Protein AF-A0AA39E1A0-F1 (afdb_monomer_lite)

Structure (mmCIF, N/CA/C/O backbone):
data_AF-A0AA39E1A0-F1
#
_entry.id   AF-A0AA39E1A0-F1
#
loop_
_atom_site.group_PDB
_atom_site.id
_atom_site.type_symbol
_atom_site.label_atom_id
_atom_site.label_alt_id
_atom_site.label_comp_id
_atom_site.label_asym_id
_atom_site.label_entity_id
_atom_site.label_seq_id
_atom_site.pdbx_PDB_ins_code
_atom_site.Cartn_x
_atom_site.Cartn_y
_atom_site.Cartn_z
_atom_site.occupancy
_atom_site.B_iso_or_equiv
_atom_site.auth_seq_id
_atom_site.auth_comp_id
_atom_site.auth_asym_id
_atom_site.auth_atom_id
_atom_site.pdbx_PDB_model_num
ATOM 1 N N . MET A 1 1 ? -2.65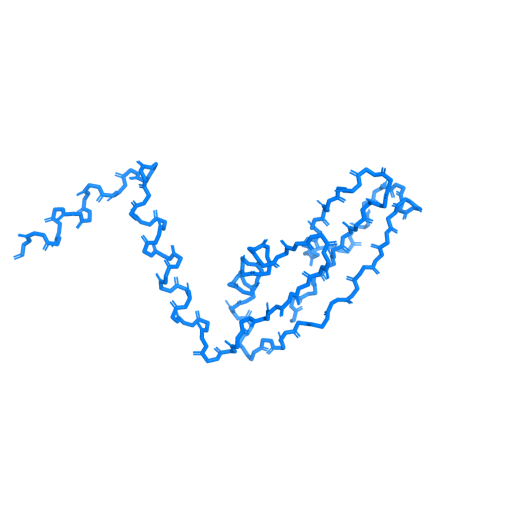5 -17.201 4.252 1.00 44.06 1 MET A N 1
ATOM 2 C CA . MET A 1 1 ? -3.601 -16.070 4.361 1.00 44.06 1 MET A CA 1
ATOM 3 C C . MET A 1 1 ? -3.127 -15.191 5.506 1.00 44.06 1 MET A C 1
ATOM 5 O O . MET A 1 1 ? -3.039 -15.697 6.615 1.00 44.06 1 MET A O 1
ATOM 9 N N . CYS A 1 2 ? -2.740 -13.940 5.251 1.00 49.41 2 CYS A N 1
ATOM 10 C CA . CYS A 1 2 ? -2.412 -13.001 6.329 1.00 49.41 2 CYS A CA 1
ATOM 11 C C . CYS A 1 2 ? -3.722 -12.511 6.958 1.00 49.41 2 CYS A C 1
ATOM 13 O O . CYS A 1 2 ? -4.579 -12.000 6.238 1.00 49.41 2 CYS A O 1
ATOM 15 N N . ILE A 1 3 ? -3.892 -12.703 8.267 1.00 53.50 3 ILE A N 1
ATOM 16 C CA . ILE A 1 3 ? -5.033 -12.173 9.022 1.00 53.50 3 ILE A CA 1
ATOM 17 C C . ILE A 1 3 ? -4.559 -10.882 9.683 1.00 53.50 3 ILE A C 1
ATOM 19 O O . ILE A 1 3 ? -3.654 -10.904 10.517 1.00 53.50 3 ILE A O 1
ATOM 23 N N . PHE A 1 4 ? -5.155 -9.761 9.289 1.00 57.12 4 PHE A N 1
ATOM 24 C CA . PHE A 1 4 ? -4.876 -8.463 9.890 1.00 57.12 4 PHE A CA 1
ATOM 25 C C . PHE A 1 4 ? -5.916 -8.189 10.965 1.00 57.12 4 PHE A C 1
ATOM 27 O O . PHE A 1 4 ? -7.111 -8.142 10.677 1.00 57.12 4 PHE A O 1
ATOM 34 N N . ILE A 1 5 ? -5.453 -8.037 12.204 1.00 60.03 5 ILE A N 1
ATOM 35 C CA . ILE A 1 5 ? -6.295 -7.639 13.326 1.00 60.03 5 ILE A CA 1
ATOM 36 C C . ILE A 1 5 ? -5.953 -6.192 13.644 1.00 60.03 5 ILE A C 1
ATOM 38 O O . ILE A 1 5 ? -4.815 -5.857 13.983 1.00 60.03 5 ILE A O 1
ATOM 42 N N . ILE A 1 6 ? -6.956 -5.336 13.521 1.00 61.59 6 ILE A N 1
ATOM 43 C CA . ILE A 1 6 ? -6.843 -3.925 13.854 1.00 61.59 6 ILE A CA 1
ATOM 44 C C . ILE A 1 6 ? -7.549 -3.723 15.181 1.00 61.59 6 ILE A C 1
ATOM 46 O O . ILE A 1 6 ? -8.710 -4.104 15.341 1.00 61.59 6 ILE A O 1
ATOM 50 N N . LEU A 1 7 ? -6.818 -3.149 16.130 1.00 62.00 7 LEU A N 1
ATOM 51 C CA . LEU A 1 7 ? -7.338 -2.791 17.437 1.00 62.00 7 LEU A CA 1
ATOM 52 C C . LEU A 1 7 ? -7.602 -1.291 17.446 1.00 62.00 7 LEU A C 1
ATOM 54 O O . LEU A 1 7 ? -6.696 -0.483 17.214 1.00 62.00 7 LEU A O 1
ATOM 58 N N . TYR A 1 8 ? -8.851 -0.930 17.713 1.00 57.09 8 TYR A N 1
ATOM 59 C CA . TYR A 1 8 ? -9.267 0.454 17.863 1.00 57.09 8 TYR A CA 1
ATOM 60 C C . TYR A 1 8 ? -9.521 0.750 19.340 1.00 57.09 8 TYR A C 1
ATOM 62 O O . TYR A 1 8 ? -10.355 0.095 19.967 1.00 57.09 8 TYR A O 1
ATOM 70 N N . CYS A 1 9 ? -8.790 1.714 19.908 1.00 56.22 9 CYS A N 1
ATOM 71 C CA . CYS A 1 9 ? -9.038 2.176 21.268 1.00 56.22 9 CYS A CA 1
ATOM 72 C C . CYS A 1 9 ? -10.094 3.282 21.257 1.00 56.22 9 CYS A C 1
ATOM 74 O O . CYS A 1 9 ? -9.829 4.406 20.821 1.00 56.22 9 CYS A O 1
ATOM 76 N N . VAL A 1 10 ? -11.271 2.977 21.798 1.00 58.22 10 VAL A N 1
ATOM 77 C CA . VAL A 1 10 ? -12.427 3.887 21.809 1.00 58.22 10 VAL A CA 1
ATOM 78 C C . VAL A 1 10 ? -12.157 5.141 22.649 1.00 58.22 10 VAL A C 1
ATOM 80 O O . VAL A 1 10 ? -12.632 6.228 22.331 1.00 58.22 10 VAL A O 1
ATOM 83 N N . LYS A 1 11 ? -11.356 5.009 23.710 1.00 56.41 11 LYS A N 1
ATOM 84 C CA . LYS A 1 11 ? -11.163 6.042 24.739 1.00 56.41 11 LYS A CA 1
ATOM 85 C C . LYS A 1 11 ? -10.207 7.161 24.328 1.00 56.41 11 LYS A C 1
ATOM 87 O O . LYS A 1 11 ? -10.415 8.310 24.701 1.00 56.41 11 LYS A O 1
ATOM 92 N N . VAL A 1 12 ? -9.167 6.824 23.567 1.00 53.88 12 VAL A N 1
ATOM 93 C CA . VAL A 1 12 ? -8.153 7.783 23.088 1.00 53.88 12 VAL A CA 1
ATOM 94 C C . VAL A 1 12 ? -8.182 7.980 21.573 1.00 53.88 12 VAL A C 1
ATOM 96 O O . VAL A 1 12 ? -7.394 8.764 21.055 1.00 53.88 12 VAL A O 1
ATOM 99 N N . ASN A 1 13 ? -9.089 7.300 20.862 1.00 56.78 13 ASN A N 1
ATOM 100 C CA . ASN A 1 13 ? -9.170 7.319 19.400 1.00 56.78 13 ASN A CA 1
ATOM 101 C C . ASN A 1 13 ? -7.815 6.960 18.747 1.00 56.78 13 ASN A C 1
ATOM 103 O O . ASN A 1 13 ? -7.378 7.571 17.772 1.00 56.78 13 ASN A O 1
ATOM 107 N N . VAL A 1 14 ? -7.111 5.990 19.347 1.00 48.31 14 VAL A N 1
ATOM 108 C CA . VAL A 1 14 ? -5.794 5.518 18.896 1.00 48.31 14 VAL A CA 1
ATOM 109 C C . VAL A 1 14 ? -5.955 4.176 18.195 1.00 48.31 14 VAL A C 1
ATOM 111 O O . VAL A 1 14 ? -6.566 3.247 18.728 1.00 48.31 14 VAL A O 1
ATOM 114 N N . LEU A 1 15 ? -5.366 4.078 17.004 1.00 52.25 15 LEU A N 1
ATOM 115 C CA . LEU A 1 15 ? -5.330 2.864 16.200 1.00 52.25 15 LEU A CA 1
ATOM 116 C C . LEU A 1 15 ? -4.013 2.119 16.426 1.00 52.25 15 LEU A C 1
ATOM 118 O O . LEU A 1 15 ? -2.938 2.699 16.268 1.00 52.25 15 LEU A O 1
ATOM 122 N N . SER A 1 16 ? -4.092 0.824 16.725 1.00 54.50 16 SER A N 1
ATOM 123 C CA . SER A 1 16 ? -2.930 -0.064 16.749 1.00 54.50 16 SER A CA 1
ATOM 124 C C . SER A 1 16 ? -3.137 -1.217 15.766 1.00 54.50 16 SER A C 1
ATOM 126 O O . SER A 1 16 ? -4.179 -1.873 15.765 1.00 54.50 16 SER A O 1
ATOM 128 N N . THR A 1 17 ? -2.152 -1.458 14.896 1.00 53.19 17 THR A N 1
ATOM 129 C CA . THR A 1 17 ? -2.170 -2.583 13.948 1.00 53.19 17 THR A CA 1
ATOM 130 C C . THR A 1 17 ? -1.334 -3.719 14.517 1.00 53.19 17 THR A C 1
ATOM 132 O O . THR A 1 17 ? -0.121 -3.573 14.668 1.00 53.19 17 THR A O 1
ATOM 135 N N . VAL A 1 18 ? -1.960 -4.861 14.808 1.00 54.41 18 VAL A N 1
ATOM 136 C CA . VAL A 1 18 ? -1.237 -6.069 15.219 1.00 54.41 18 VAL A CA 1
ATOM 137 C C . VAL A 1 18 ? -1.107 -6.983 14.005 1.00 54.41 18 VAL A C 1
ATOM 139 O O . VAL A 1 18 ? -2.073 -7.600 13.554 1.00 54.41 18 VAL A O 1
ATOM 142 N N . ILE A 1 19 ? 0.107 -7.075 13.462 1.00 51.50 19 ILE A N 1
ATOM 143 C CA . ILE A 1 19 ? 0.440 -8.051 12.421 1.00 51.50 19 ILE A CA 1
ATOM 144 C C . ILE A 1 19 ? 0.679 -9.389 13.127 1.00 51.50 19 ILE A C 1
ATOM 146 O O . ILE A 1 19 ? 1.720 -9.606 13.748 1.00 51.50 19 ILE A O 1
ATOM 150 N N . GLY A 1 20 ? -0.312 -10.278 13.084 1.00 47.78 20 GLY A N 1
ATOM 151 C CA . GLY A 1 20 ? -0.224 -11.594 13.710 1.00 47.78 20 GLY A CA 1
ATOM 152 C C . GLY A 1 20 ? 0.738 -12.516 12.959 1.00 47.78 20 GLY A C 1
ATOM 153 O O . GLY A 1 20 ? 0.309 -13.243 12.069 1.00 47.78 20 GLY A O 1
ATOM 154 N N . ILE A 1 21 ? 2.025 -12.504 13.321 1.00 44.88 21 ILE A N 1
ATOM 155 C CA . ILE A 1 21 ? 3.003 -13.532 12.904 1.00 44.88 21 ILE A CA 1
ATOM 156 C C . ILE A 1 21 ? 3.228 -14.590 14.006 1.00 44.88 21 ILE A C 1
ATOM 158 O O . ILE A 1 21 ? 3.821 -15.628 13.735 1.00 44.88 21 ILE A O 1
ATOM 162 N N . GLN A 1 22 ? 2.707 -14.432 15.229 1.00 39.06 22 GLN A N 1
ATOM 163 C CA . GLN A 1 22 ? 2.869 -15.459 16.271 1.00 39.06 22 GLN A CA 1
ATOM 164 C C . GLN A 1 22 ? 1.739 -15.488 17.306 1.00 39.06 22 GLN A C 1
ATOM 166 O O . GLN A 1 22 ? 1.210 -14.453 17.701 1.00 39.06 22 GLN A O 1
ATOM 171 N N . GLU A 1 23 ? 1.436 -16.698 17.787 1.00 44.81 23 GLU A N 1
ATOM 172 C CA . GLU A 1 23 ? 0.378 -17.105 18.732 1.00 44.81 23 GLU A CA 1
ATOM 173 C C . GLU A 1 23 ? 0.477 -16.515 20.158 1.00 44.81 23 GLU A C 1
ATOM 175 O O . GLU A 1 23 ? -0.158 -17.013 21.090 1.00 44.81 23 GLU A O 1
ATOM 180 N N . LYS A 1 24 ? 1.269 -15.460 20.381 1.00 47.66 24 LYS A N 1
ATOM 181 C CA . LYS A 1 24 ? 1.484 -14.900 21.719 1.00 47.66 24 LYS A CA 1
ATOM 182 C C . LYS A 1 24 ? 0.643 -13.643 21.915 1.00 47.66 24 LYS A C 1
ATOM 184 O O . LYS A 1 24 ? 0.962 -12.573 21.404 1.00 47.66 24 LYS A O 1
ATOM 189 N N . ARG A 1 25 ? -0.452 -13.794 22.665 1.00 53.53 25 ARG A N 1
ATOM 190 C CA . ARG A 1 25 ? -1.340 -12.686 23.043 1.00 53.53 25 ARG A CA 1
ATOM 191 C C . ARG A 1 25 ? -0.546 -11.618 23.820 1.00 53.53 25 ARG A C 1
ATOM 193 O O . ARG A 1 25 ? 0.137 -11.981 24.780 1.00 53.53 25 ARG A O 1
ATOM 200 N N . PRO A 1 26 ? -0.628 -10.329 23.444 1.00 54.72 26 PRO A N 1
ATOM 201 C CA . PRO A 1 26 ? -0.085 -9.237 24.249 1.00 54.72 26 PRO A CA 1
ATOM 202 C C . PRO A 1 26 ? -0.733 -9.216 25.642 1.00 54.72 26 PRO A C 1
ATOM 204 O O . PRO A 1 26 ? -1.928 -9.476 25.760 1.00 54.72 26 PRO A O 1
ATOM 207 N N . SER A 1 27 ? 0.014 -8.859 26.692 1.00 60.41 27 SER A N 1
ATOM 208 C CA . SER A 1 27 ? -0.510 -8.666 28.061 1.00 60.41 27 SER A CA 1
ATOM 209 C C . SER A 1 27 ? -1.242 -7.326 28.237 1.00 60.41 27 SER A C 1
ATOM 211 O O . SER A 1 27 ? -1.208 -6.729 29.312 1.00 60.41 27 SER A O 1
ATOM 213 N N . VAL A 1 28 ? -1.805 -6.800 27.153 1.00 65.62 28 VAL A N 1
ATOM 214 C CA . VAL A 1 28 ? -2.519 -5.525 27.128 1.00 65.62 28 VAL A CA 1
ATOM 215 C C . VAL A 1 28 ? -3.941 -5.773 27.617 1.00 65.62 28 VAL A C 1
ATOM 217 O O . VAL A 1 28 ? -4.546 -6.784 27.262 1.00 65.62 28 VAL A O 1
ATOM 220 N N . ASP A 1 29 ? -4.468 -4.861 28.433 1.00 71.31 29 ASP A N 1
ATOM 221 C CA . ASP A 1 29 ? -5.882 -4.876 28.795 1.00 71.31 29 ASP A CA 1
ATOM 222 C C . ASP A 1 29 ? -6.725 -4.571 27.548 1.00 71.31 29 ASP A C 1
ATOM 224 O O . ASP A 1 29 ? -6.753 -3.452 27.040 1.00 71.31 29 ASP A O 1
ATOM 228 N N . MET A 1 30 ? -7.371 -5.611 27.022 1.00 69.25 30 MET A N 1
ATOM 229 C CA . MET A 1 30 ? -8.155 -5.553 25.789 1.00 69.25 30 MET A CA 1
ATOM 230 C C . MET A 1 30 ? -9.565 -4.995 26.012 1.00 69.25 30 MET A C 1
ATOM 232 O O . MET A 1 30 ? -10.301 -4.846 25.042 1.00 69.25 30 MET A O 1
ATOM 236 N N . THR A 1 31 ? -9.968 -4.698 27.255 1.00 75.81 31 THR A N 1
ATOM 237 C CA . THR A 1 31 ? -11.325 -4.205 27.556 1.00 75.81 31 THR A CA 1
ATOM 238 C C . THR A 1 31 ? -11.598 -2.805 27.002 1.00 75.81 31 THR A C 1
ATOM 240 O O . THR A 1 31 ? -12.751 -2.463 26.757 1.00 75.81 31 THR A O 1
ATOM 243 N N . GLU A 1 32 ? -10.552 -2.012 26.749 1.00 72.12 32 GLU A N 1
ATOM 244 C CA . GLU A 1 32 ? -10.659 -0.679 26.137 1.00 72.12 32 GLU A CA 1
ATOM 245 C C . GLU A 1 32 ? -10.606 -0.704 24.594 1.00 72.12 32 GLU A C 1
ATOM 247 O O . GLU A 1 32 ? -10.677 0.353 23.953 1.00 72.12 32 GLU A O 1
ATOM 252 N N . PHE A 1 33 ? -10.456 -1.891 23.994 1.00 69.88 33 PHE A N 1
ATOM 253 C CA . PHE A 1 33 ? -10.284 -2.070 22.556 1.00 69.88 33 PHE A CA 1
ATOM 254 C C . PHE A 1 33 ? -11.453 -2.823 21.934 1.00 69.88 33 PHE A C 1
ATOM 256 O O . PHE A 1 33 ? -11.879 -3.871 22.419 1.00 69.88 33 PHE A O 1
ATOM 263 N N . GLU A 1 34 ? -11.907 -2.331 20.787 1.00 68.69 34 GLU A N 1
ATOM 264 C CA . GLU A 1 34 ? -12.870 -3.038 19.954 1.00 68.69 34 GLU A CA 1
ATOM 265 C C . GLU A 1 34 ? -12.155 -3.723 18.789 1.00 68.69 34 GLU A C 1
ATOM 267 O O . GLU A 1 34 ? -11.295 -3.143 18.114 1.00 68.69 34 GLU A O 1
ATOM 272 N N . PHE A 1 35 ? -12.520 -4.985 18.559 1.00 67.00 35 PHE A N 1
ATOM 273 C CA . PHE A 1 35 ? -12.110 -5.715 17.370 1.00 67.00 35 PHE A CA 1
ATOM 274 C C . PHE A 1 35 ? -12.981 -5.276 16.204 1.00 67.00 35 PHE A C 1
ATOM 276 O O . PHE A 1 35 ? -14.176 -5.569 16.167 1.00 67.00 35 PHE A O 1
ATOM 283 N N . VAL A 1 36 ? -12.363 -4.621 15.226 1.00 67.75 36 VAL A N 1
ATOM 284 C CA . VAL A 1 36 ? -13.050 -4.227 13.999 1.00 67.75 36 VAL A CA 1
ATOM 285 C C . VAL A 1 36 ? -12.619 -5.169 12.883 1.00 67.75 36 VAL A C 1
ATOM 287 O O . VAL A 1 36 ? -11.476 -5.135 12.425 1.00 67.75 36 VAL A O 1
ATOM 290 N N . VAL A 1 37 ? -13.540 -6.030 12.449 1.00 66.19 37 VAL A N 1
ATOM 291 C CA . VAL A 1 37 ? -13.369 -6.821 11.227 1.00 66.19 37 VAL A CA 1
ATOM 292 C C . VAL A 1 37 ? -13.867 -5.980 10.066 1.00 66.19 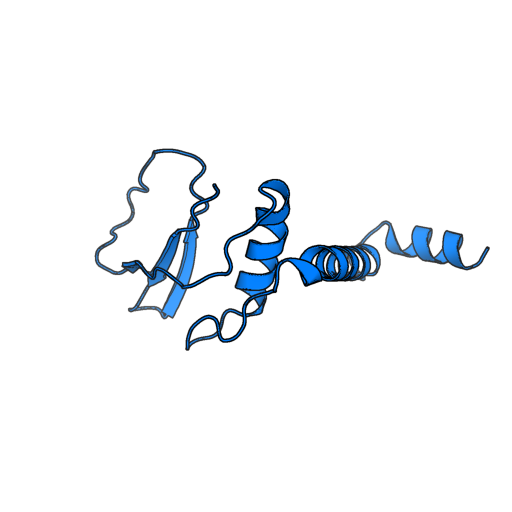37 VAL A C 1
ATOM 294 O O . VAL A 1 37 ? -15.023 -5.567 10.039 1.00 66.19 37 VAL A O 1
ATOM 297 N N . LEU A 1 38 ? -12.983 -5.711 9.114 1.00 66.00 38 LEU A N 1
ATOM 298 C CA . LEU A 1 38 ? -13.297 -4.885 7.958 1.00 66.00 38 LEU A CA 1
ATOM 299 C C . LEU A 1 38 ? -13.471 -5.763 6.734 1.00 66.00 38 LEU A C 1
ATOM 301 O O . LEU A 1 38 ? -12.682 -6.679 6.493 1.00 66.00 38 LEU A O 1
ATOM 305 N N . GLU A 1 39 ? -14.470 -5.430 5.928 1.00 67.06 39 GLU A N 1
ATOM 306 C CA . GLU A 1 39 ? -14.611 -5.999 4.598 1.00 67.06 39 GLU A CA 1
ATOM 307 C C . GLU A 1 39 ? -13.503 -5.441 3.701 1.00 67.06 39 GLU A C 1
ATOM 309 O O . GLU A 1 39 ? -13.549 -4.307 3.220 1.00 67.06 39 GLU A O 1
ATOM 314 N N . VAL A 1 40 ? -12.459 -6.243 3.512 1.00 70.50 40 VAL A N 1
ATOM 315 C CA . VAL A 1 40 ? -11.357 -5.950 2.597 1.00 70.50 40 VAL A CA 1
ATOM 316 C C . VAL A 1 40 ? -11.415 -6.890 1.402 1.00 70.50 40 VAL A C 1
ATOM 318 O O . VAL A 1 40 ? -11.901 -8.016 1.492 1.00 70.50 40 VAL A O 1
ATOM 321 N N . VAL A 1 41 ? -10.902 -6.427 0.263 1.00 73.94 41 VAL A N 1
ATOM 322 C CA . VAL A 1 41 ? -10.791 -7.256 -0.941 1.00 73.94 41 VAL A CA 1
ATOM 323 C C . VAL A 1 41 ? -9.946 -8.487 -0.626 1.00 73.94 41 VAL A C 1
ATOM 325 O O . VAL A 1 41 ? -8.835 -8.374 -0.106 1.00 73.94 41 VAL A O 1
ATOM 328 N N . GLN A 1 42 ? -10.466 -9.666 -0.970 1.00 75.19 42 GLN A N 1
ATOM 329 C CA . GLN A 1 42 ? -9.700 -10.898 -0.882 1.00 75.19 42 GLN A CA 1
ATOM 330 C C . GLN A 1 42 ? -8.545 -10.832 -1.884 1.00 75.19 42 GLN A C 1
ATOM 332 O O . GLN A 1 42 ? -8.750 -10.751 -3.097 1.00 75.19 42 GLN A O 1
ATOM 337 N N . GLN A 1 43 ? -7.325 -10.855 -1.359 1.00 76.44 43 GLN A N 1
ATOM 338 C CA . GLN A 1 43 ? -6.118 -10.975 -2.164 1.00 76.44 43 GLN A CA 1
ATOM 339 C C . GLN A 1 43 ? -6.142 -12.295 -2.946 1.00 76.44 43 GLN A C 1
ATOM 341 O O . GLN A 1 43 ? -6.366 -13.361 -2.367 1.00 76.44 43 GLN A O 1
ATOM 346 N N . LEU A 1 44 ? -5.913 -12.226 -4.257 1.00 81.31 44 LEU A N 1
ATOM 347 C CA . LEU A 1 44 ? -5.787 -13.422 -5.098 1.00 81.31 44 LEU A CA 1
ATOM 348 C C . LEU A 1 44 ? -4.377 -14.017 -5.026 1.00 81.31 4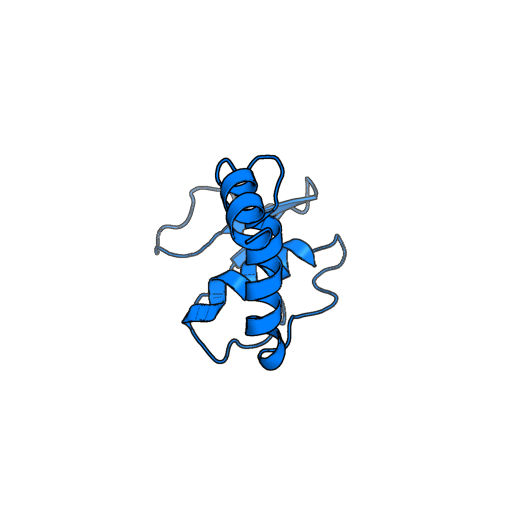4 LEU A C 1
ATOM 350 O O . LEU A 1 44 ? -4.212 -15.232 -5.080 1.00 81.31 44 LEU A O 1
ATOM 354 N N . ASN A 1 45 ? -3.368 -13.159 -4.868 1.00 81.00 45 ASN A N 1
ATOM 355 C CA . ASN A 1 45 ? -1.973 -13.548 -4.743 1.00 81.00 45 ASN A CA 1
ATOM 356 C C . ASN A 1 45 ? -1.492 -13.338 -3.295 1.00 81.00 45 ASN A C 1
ATOM 358 O O . ASN A 1 45 ? -1.541 -12.210 -2.798 1.00 81.00 45 ASN A O 1
ATOM 362 N N . PRO A 1 46 ? -1.001 -14.385 -2.608 1.00 78.69 46 PRO A N 1
ATOM 363 C CA . PRO A 1 46 ? -0.532 -14.268 -1.230 1.00 78.69 46 PRO A CA 1
ATOM 364 C C . PRO A 1 46 ? 0.704 -13.373 -1.056 1.00 78.69 46 PRO A C 1
ATOM 366 O O . PRO A 1 46 ? 0.979 -12.967 0.071 1.00 78.69 46 PRO A O 1
ATOM 369 N N . THR A 1 47 ? 1.452 -13.063 -2.122 1.00 83.88 47 THR A N 1
ATOM 370 C CA . THR A 1 47 ? 2.641 -12.193 -2.044 1.00 83.88 47 THR A CA 1
ATOM 371 C C . THR A 1 47 ? 2.317 -10.702 -2.088 1.00 83.88 47 THR A C 1
ATOM 373 O O . THR A 1 47 ? 3.229 -9.893 -1.971 1.00 83.88 47 THR A O 1
ATOM 376 N N . ASP A 1 48 ? 1.053 -10.328 -2.298 1.00 83.75 48 ASP A N 1
ATOM 377 C CA . ASP A 1 48 ? 0.629 -8.927 -2.406 1.00 83.75 48 ASP A CA 1
ATOM 378 C C . ASP A 1 48 ? 0.085 -8.361 -1.085 1.00 83.75 48 ASP A C 1
ATOM 380 O O . ASP A 1 48 ? -0.381 -7.220 -1.030 1.00 83.75 48 ASP A O 1
ATOM 384 N N . CYS A 1 49 ? 0.127 -9.154 -0.009 1.00 81.06 49 CYS A N 1
ATOM 385 C CA . CYS A 1 49 ? -0.412 -8.788 1.298 1.00 81.06 49 CYS A CA 1
ATOM 386 C C . CYS A 1 49 ? 0.169 -7.468 1.833 1.00 81.06 49 CYS A C 1
ATOM 388 O O . CYS A 1 49 ? -0.564 -6.671 2.416 1.00 81.06 49 CYS A O 1
ATOM 390 N N . ASP A 1 50 ? 1.449 -7.209 1.572 1.00 82.56 50 ASP A N 1
ATOM 391 C CA . ASP A 1 50 ? 2.174 -5.976 1.881 1.00 82.56 50 ASP A CA 1
ATOM 392 C C . ASP A 1 50 ? 1.526 -4.748 1.225 1.00 82.56 50 ASP A C 1
ATOM 394 O O . ASP A 1 50 ? 1.251 -3.740 1.881 1.00 82.56 50 ASP A O 1
ATOM 398 N N . ILE A 1 51 ? 1.207 -4.850 -0.063 1.00 86.06 51 ILE A N 1
ATOM 399 C CA . ILE A 1 51 ? 0.614 -3.768 -0.846 1.00 86.06 51 ILE A CA 1
ATOM 400 C 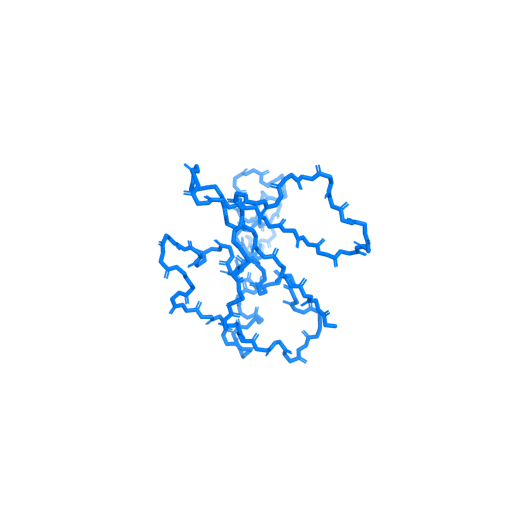C . ILE A 1 51 ? -0.810 -3.460 -0.381 1.00 86.06 51 ILE A C 1
ATOM 402 O O . ILE A 1 51 ? -1.187 -2.287 -0.274 1.00 86.06 51 ILE A O 1
ATOM 406 N N . PHE A 1 52 ? -1.592 -4.493 -0.057 1.00 81.00 52 PHE A N 1
ATOM 407 C CA . PHE A 1 52 ? -2.924 -4.311 0.521 1.00 81.00 52 PHE A CA 1
ATOM 408 C C . PHE A 1 52 ? -2.861 -3.603 1.878 1.00 81.00 52 PHE A C 1
ATOM 410 O O . PHE A 1 52 ? -3.655 -2.691 2.104 1.00 81.00 52 PHE A O 1
ATOM 417 N N . VAL A 1 53 ? -1.897 -3.946 2.739 1.00 79.69 53 VAL A N 1
ATOM 418 C CA . VAL A 1 53 ? -1.694 -3.278 4.040 1.00 79.69 53 VAL A CA 1
ATOM 419 C C . VAL A 1 53 ? -1.324 -1.814 3.865 1.00 79.69 53 VAL A C 1
ATOM 421 O O . VAL A 1 53 ? -1.940 -0.948 4.485 1.00 79.69 53 VAL A O 1
ATOM 424 N N . ILE A 1 54 ? -0.355 -1.507 3.001 1.00 84.50 54 ILE A N 1
ATOM 425 C CA . ILE A 1 54 ? 0.056 -0.117 2.767 1.00 84.50 54 ILE A CA 1
ATOM 426 C C . ILE A 1 54 ? -1.135 0.695 2.253 1.00 84.50 54 ILE A C 1
ATOM 428 O O . ILE A 1 54 ? -1.401 1.797 2.741 1.00 84.50 54 ILE A O 1
ATOM 432 N N . LYS A 1 55 ? -1.908 0.136 1.313 1.00 83.25 55 LYS A N 1
ATOM 433 C CA . LYS A 1 55 ? -3.097 0.814 0.796 1.00 83.25 55 LYS A CA 1
ATOM 434 C C . LYS A 1 55 ? -4.152 1.023 1.868 1.00 83.25 55 LYS A C 1
ATOM 436 O O . LYS A 1 55 ? -4.762 2.089 1.924 1.00 83.25 55 LYS A O 1
ATOM 441 N N . PHE A 1 56 ? -4.372 0.001 2.680 1.00 78.88 56 PHE A N 1
ATOM 442 C CA . PHE A 1 56 ? -5.317 0.032 3.774 1.00 78.88 56 PHE A CA 1
ATOM 443 C C . PHE A 1 56 ? -5.000 1.185 4.730 1.00 78.88 56 PHE A C 1
ATOM 445 O O . PHE A 1 56 ? -5.855 2.035 4.964 1.00 78.88 56 PHE A O 1
ATOM 452 N N . MET A 1 57 ? -3.747 1.279 5.180 1.00 78.81 57 MET A N 1
ATOM 453 C CA . MET A 1 57 ? -3.302 2.345 6.079 1.00 78.81 57 MET A CA 1
ATOM 454 C C . MET A 1 57 ? -3.463 3.737 5.453 1.00 78.81 57 MET A C 1
ATOM 456 O O . MET A 1 57 ? -3.836 4.676 6.145 1.00 78.81 57 MET A O 1
ATOM 460 N N . GLN A 1 58 ? -3.245 3.876 4.140 1.00 80.31 58 GLN A N 1
ATOM 461 C CA . GLN A 1 58 ? -3.453 5.146 3.428 1.00 80.31 58 GLN A CA 1
ATOM 462 C C . GLN A 1 58 ? -4.923 5.564 3.303 1.00 80.31 58 GLN A C 1
ATOM 464 O O . GLN A 1 58 ? -5.210 6.752 3.182 1.00 80.31 58 GLN A O 1
ATOM 469 N N . LEU A 1 59 ? -5.840 4.600 3.217 1.00 78.44 59 LEU A N 1
ATOM 470 C CA . LEU A 1 59 ? -7.270 4.855 3.015 1.00 78.44 59 LEU A CA 1
ATOM 471 C C . LEU A 1 59 ? -8.067 4.838 4.319 1.00 78.44 59 LEU A C 1
ATOM 473 O O . LEU A 1 59 ? -9.261 5.145 4.307 1.00 78.44 59 LEU A O 1
ATOM 477 N N . TRP A 1 60 ? -7.414 4.490 5.424 1.00 75.19 60 TRP A N 1
ATOM 478 C CA . TRP A 1 60 ? -8.003 4.542 6.743 1.00 75.19 60 TRP A CA 1
ATOM 479 C C . TRP A 1 60 ? -8.309 5.984 7.145 1.00 75.19 60 TRP A C 1
ATOM 481 O O . TRP A 1 60 ? -7.461 6.873 7.092 1.00 75.19 60 TRP A O 1
ATOM 491 N N . SER A 1 61 ? -9.547 6.206 7.565 1.00 72.69 61 SER A N 1
ATOM 492 C CA . SER A 1 61 ? -10.028 7.473 8.112 1.00 72.69 61 SER A CA 1
ATOM 493 C C . SER A 1 61 ? -10.985 7.179 9.266 1.00 72.69 61 SER A C 1
ATOM 495 O O . SER A 1 61 ? -11.448 6.045 9.395 1.00 72.69 61 SER A O 1
ATOM 497 N N . ASN A 1 62 ? -11.321 8.191 10.074 1.00 63.59 62 ASN A N 1
ATOM 498 C CA . ASN A 1 62 ? -12.183 8.098 11.269 1.00 63.59 62 ASN A CA 1
ATOM 499 C C . ASN A 1 62 ? -13.617 7.546 11.030 1.00 63.59 62 ASN A C 1
ATOM 501 O O . ASN A 1 62 ? -14.446 7.611 11.930 1.00 63.59 62 ASN A O 1
ATOM 505 N N . GLY A 1 63 ? -13.933 7.024 9.838 1.00 60.28 63 GLY A N 1
ATOM 506 C CA . GLY A 1 63 ? -15.195 6.360 9.490 1.00 60.28 63 GLY A CA 1
ATOM 507 C C . GLY A 1 63 ? -15.025 5.022 8.755 1.00 60.28 63 GLY A C 1
ATOM 508 O O . GLY A 1 63 ? -15.975 4.553 8.135 1.00 60.28 63 GLY A O 1
ATOM 509 N N . GLY A 1 64 ? -13.831 4.418 8.787 1.00 64.19 64 GLY A N 1
ATOM 510 C CA . GLY A 1 64 ? -13.541 3.121 8.167 1.00 64.19 64 GLY A CA 1
ATOM 511 C C . GLY A 1 64 ? -12.875 3.209 6.789 1.00 64.19 64 GLY A C 1
ATOM 512 O O . GLY A 1 64 ? -12.319 4.238 6.392 1.00 64.19 64 GLY A O 1
ATOM 513 N N . LEU A 1 65 ? -12.900 2.090 6.058 1.00 65.81 65 LEU A N 1
ATOM 514 C CA . LEU A 1 65 ? -12.240 1.938 4.762 1.00 65.81 65 LEU A CA 1
ATOM 515 C C . LEU A 1 65 ? -13.218 2.255 3.619 1.00 65.81 65 LEU A C 1
ATOM 517 O O . LEU A 1 65 ? -13.970 1.395 3.177 1.00 65.81 65 LEU A O 1
ATOM 521 N N . SER A 1 66 ? -13.216 3.491 3.113 1.00 57.72 66 SER A N 1
ATOM 522 C CA . SER A 1 66 ? -14.192 3.899 2.080 1.00 57.72 66 SER A CA 1
ATOM 523 C C . SER A 1 66 ? -13.952 3.281 0.694 1.00 57.72 66 SER A C 1
ATOM 525 O O . SER A 1 66 ? -14.843 3.306 -0.154 1.00 57.72 66 SER A O 1
ATOM 527 N N . ARG A 1 67 ? -12.746 2.763 0.427 1.00 63.25 67 ARG A N 1
ATOM 528 C CA . ARG A 1 67 ? -12.344 2.171 -0.858 1.00 63.25 67 ARG A CA 1
ATOM 529 C C . ARG A 1 67 ? -11.264 1.115 -0.620 1.00 63.25 67 ARG A C 1
ATOM 531 O O . ARG A 1 67 ? -10.294 1.384 0.073 1.00 63.25 67 ARG A O 1
ATOM 538 N N . ALA A 1 68 ? -11.391 -0.061 -1.221 1.00 67.25 68 ALA A N 1
ATOM 539 C CA . ALA A 1 68 ? -10.313 -1.048 -1.284 1.00 67.25 68 ALA A CA 1
ATOM 540 C C . ALA A 1 68 ? -9.601 -0.968 -2.646 1.00 67.25 68 ALA A C 1
ATOM 542 O O . ALA A 1 68 ? -10.182 -0.516 -3.638 1.00 67.25 68 ALA A O 1
ATOM 543 N N . ILE A 1 69 ? -8.334 -1.385 -2.715 1.00 74.31 69 ILE A N 1
ATOM 544 C CA . ILE A 1 69 ? -7.666 -1.589 -4.006 1.00 74.31 69 ILE A CA 1
ATOM 545 C C . ILE A 1 69 ? -8.178 -2.882 -4.633 1.00 74.31 69 ILE A C 1
ATOM 547 O O . ILE A 1 69 ? -8.250 -3.916 -3.978 1.00 74.31 69 ILE A O 1
ATOM 551 N N . ALA A 1 70 ? -8.564 -2.812 -5.902 1.00 81.69 70 ALA A N 1
ATOM 552 C CA . ALA A 1 70 ? -8.933 -3.992 -6.664 1.00 81.69 70 ALA A CA 1
ATOM 553 C C . ALA A 1 70 ? -7.669 -4.785 -7.048 1.00 81.69 70 ALA A C 1
ATOM 555 O O . ALA A 1 70 ? -6.617 -4.185 -7.286 1.00 81.69 70 ALA A O 1
ATOM 556 N N . ASN A 1 71 ? -7.761 -6.120 -7.095 1.00 81.44 71 ASN A N 1
ATOM 557 C CA . ASN A 1 71 ? -6.615 -7.005 -7.364 1.00 81.44 71 ASN A CA 1
ATOM 558 C C . ASN A 1 71 ? -5.890 -6.655 -8.679 1.00 81.44 71 ASN A C 1
ATOM 560 O O . ASN A 1 71 ? -4.664 -6.668 -8.734 1.00 81.44 71 ASN A O 1
ATOM 564 N N . ASP A 1 72 ? -6.630 -6.258 -9.714 1.00 85.12 72 ASP A N 1
ATOM 565 C CA . ASP A 1 72 ? -6.105 -5.836 -11.021 1.00 85.12 72 ASP A CA 1
ATOM 566 C C . ASP A 1 72 ? -5.270 -4.541 -10.967 1.00 85.12 72 ASP A C 1
ATOM 568 O O . ASP A 1 72 ? -4.513 -4.240 -11.889 1.00 85.12 72 ASP A O 1
ATOM 572 N N . LYS A 1 73 ? -5.371 -3.769 -9.878 1.00 88.12 73 LYS A N 1
ATOM 573 C CA . LYS A 1 73 ? -4.658 -2.494 -9.689 1.00 88.12 73 LYS A CA 1
ATOM 574 C C . LYS A 1 73 ? -3.428 -2.606 -8.795 1.00 88.12 73 LYS A C 1
ATOM 576 O O . LYS A 1 73 ? -2.708 -1.615 -8.651 1.00 88.12 73 LYS A O 1
ATOM 581 N N . VAL A 1 74 ? -3.177 -3.775 -8.206 1.00 88.75 74 VAL A N 1
ATOM 582 C CA . VAL A 1 74 ? -2.081 -3.997 -7.252 1.00 88.75 74 VAL A CA 1
ATOM 583 C C . VAL A 1 74 ? -0.719 -3.721 -7.887 1.00 88.75 74 VAL A C 1
ATOM 585 O O . VAL A 1 74 ? 0.057 -2.965 -7.312 1.00 88.75 74 VAL A O 1
ATOM 588 N N . ILE A 1 75 ? -0.458 -4.236 -9.095 1.00 90.12 75 ILE A N 1
ATOM 589 C CA . ILE A 1 75 ? 0.824 -4.043 -9.802 1.00 90.12 75 ILE A CA 1
ATOM 590 C C . ILE A 1 75 ? 1.100 -2.554 -10.029 1.00 90.12 75 ILE A C 1
ATOM 592 O O . ILE A 1 75 ? 2.120 -2.030 -9.591 1.00 90.12 75 ILE A O 1
ATOM 596 N N . LYS A 1 76 ? 0.135 -1.841 -10.616 1.00 92.00 76 LYS A N 1
ATOM 597 C CA . LYS A 1 76 ? 0.248 -0.399 -10.876 1.00 92.00 76 LYS A CA 1
ATOM 598 C C . LYS A 1 76 ? 0.462 0.410 -9.595 1.00 92.00 76 LYS A C 1
ATOM 600 O O . LYS A 1 76 ? 1.125 1.446 -9.593 1.00 92.00 76 LYS A O 1
ATOM 605 N N . TYR A 1 77 ? -0.139 -0.022 -8.492 1.00 91.88 77 TYR A N 1
ATOM 606 C CA . TYR A 1 77 ? 0.037 0.645 -7.210 1.00 91.88 77 TYR A CA 1
ATOM 607 C C . TYR A 1 77 ? 1.390 0.317 -6.558 1.00 91.88 77 TYR A C 1
ATOM 609 O O . TYR A 1 77 ? 1.999 1.221 -5.986 1.00 91.88 77 TYR A O 1
ATOM 617 N N . ARG A 1 78 ? 1.900 -0.912 -6.715 1.00 91.44 78 ARG A N 1
ATOM 618 C CA . ARG A 1 78 ? 3.266 -1.305 -6.329 1.00 91.44 78 ARG A CA 1
ATOM 619 C C . ARG A 1 78 ? 4.302 -0.447 -7.058 1.00 91.44 78 ARG A C 1
ATOM 621 O O . ARG A 1 78 ? 5.167 0.128 -6.406 1.00 91.44 78 ARG A O 1
ATOM 628 N N . GLU A 1 79 ? 4.160 -0.286 -8.374 1.00 93.38 79 GLU A N 1
ATOM 629 C CA . GLU A 1 79 ? 5.008 0.606 -9.180 1.00 93.38 79 GLU A CA 1
ATOM 630 C C . GLU A 1 79 ? 4.946 2.049 -8.674 1.00 93.38 79 GLU A C 1
ATOM 632 O O . GLU A 1 79 ? 5.980 2.673 -8.453 1.00 93.38 79 GLU A O 1
ATOM 637 N N . LYS A 1 80 ? 3.740 2.563 -8.395 1.00 93.56 80 LYS A N 1
ATOM 638 C CA . LYS A 1 80 ? 3.571 3.913 -7.846 1.00 93.56 80 LYS A CA 1
ATOM 639 C C . LYS A 1 80 ? 4.316 4.103 -6.521 1.00 93.56 80 LYS A C 1
ATOM 641 O O . LYS A 1 80 ? 4.975 5.127 -6.358 1.00 93.56 80 LYS A O 1
ATOM 646 N N . ILE A 1 81 ? 4.197 3.161 -5.581 1.00 92.56 81 ILE A N 1
ATOM 647 C CA . ILE A 1 81 ? 4.908 3.236 -4.294 1.00 92.56 81 ILE A CA 1
ATOM 648 C C . ILE A 1 81 ? 6.417 3.204 -4.531 1.00 92.56 81 ILE A C 1
ATOM 650 O O . ILE A 1 81 ? 7.132 4.029 -3.969 1.00 92.56 81 ILE A O 1
ATOM 654 N N . LEU A 1 82 ? 6.893 2.289 -5.378 1.00 92.50 82 LEU A N 1
ATOM 655 C CA . LEU A 1 82 ? 8.311 2.166 -5.694 1.00 92.50 82 LEU A CA 1
ATOM 656 C C . LEU A 1 82 ? 8.871 3.481 -6.246 1.00 92.50 82 LEU A C 1
ATOM 658 O O . LEU A 1 82 ? 9.875 3.972 -5.739 1.00 92.50 82 LEU A O 1
ATOM 662 N N . THR A 1 83 ? 8.191 4.095 -7.217 1.00 92.31 83 THR A N 1
ATOM 663 C CA . THR A 1 83 ? 8.591 5.402 -7.752 1.00 92.31 83 THR A CA 1
ATOM 664 C C . THR A 1 83 ? 8.590 6.475 -6.666 1.00 92.31 83 THR A C 1
ATOM 666 O O . THR A 1 83 ? 9.535 7.249 -6.579 1.00 92.31 83 THR A O 1
ATOM 669 N N . GLN A 1 84 ? 7.568 6.526 -5.807 1.00 92.88 84 GLN A N 1
ATOM 670 C CA . GLN A 1 84 ? 7.514 7.509 -4.719 1.00 92.88 84 GLN A CA 1
ATOM 671 C C . GLN A 1 84 ? 8.663 7.345 -3.717 1.00 92.88 84 GLN A C 1
ATOM 673 O O . GLN A 1 84 ? 9.211 8.348 -3.274 1.00 92.88 84 GLN A O 1
ATOM 678 N N . LEU A 1 85 ? 9.031 6.106 -3.380 1.00 92.25 85 LEU A N 1
ATOM 679 C CA . LEU A 1 85 ? 10.124 5.808 -2.452 1.00 92.25 85 LEU A CA 1
ATOM 680 C C . LEU A 1 85 ? 11.492 6.093 -3.065 1.00 92.25 85 LEU A C 1
ATOM 682 O O . LEU A 1 85 ? 12.354 6.650 -2.398 1.00 92.25 85 LEU A O 1
ATOM 686 N N . ILE A 1 86 ? 11.708 5.717 -4.325 1.00 94.06 86 ILE A N 1
ATOM 687 C CA . ILE A 1 86 ? 12.976 5.969 -5.021 1.00 94.06 86 ILE A CA 1
ATOM 688 C C . ILE A 1 86 ? 13.209 7.472 -5.197 1.00 94.06 86 ILE A C 1
ATOM 690 O O . ILE A 1 86 ? 14.320 7.955 -5.001 1.00 94.06 86 ILE A O 1
ATOM 694 N N . MET A 1 87 ? 12.155 8.215 -5.536 1.00 92.88 87 MET A N 1
ATOM 695 C CA . MET A 1 87 ? 12.241 9.649 -5.809 1.00 92.88 87 MET A CA 1
ATOM 696 C C . MET A 1 87 ? 12.067 10.525 -4.557 1.00 92.88 87 MET A C 1
ATOM 698 O O . MET A 1 87 ? 11.978 11.747 -4.693 1.00 92.88 87 MET A O 1
ATOM 702 N N . SER A 1 88 ? 11.984 9.947 -3.351 1.00 95.38 88 SER A N 1
ATOM 703 C CA . SER A 1 88 ? 11.839 10.727 -2.115 1.00 95.38 88 SER A CA 1
ATOM 704 C C . SER A 1 88 ? 13.126 11.482 -1.784 1.00 95.38 88 SER A C 1
ATOM 706 O O . SER A 1 88 ? 14.227 11.035 -2.101 1.00 95.38 88 SER A O 1
ATOM 708 N N . LEU A 1 89 ? 13.003 12.649 -1.147 1.00 93.19 89 LEU A N 1
ATOM 709 C CA . LEU A 1 89 ? 14.151 13.510 -0.837 1.00 93.19 89 LEU A CA 1
ATOM 710 C C . LEU A 1 89 ? 15.151 12.828 0.104 1.00 93.19 89 LEU A C 1
ATOM 712 O O . LEU A 1 89 ? 16.348 13.068 0.018 1.00 93.19 89 LEU A O 1
ATOM 716 N N . GLU A 1 90 ? 14.642 11.965 0.971 1.00 95.38 90 GLU A N 1
ATOM 717 C CA . GLU A 1 90 ? 15.383 11.220 1.982 1.00 95.38 90 GLU A CA 1
ATOM 718 C C . GLU A 1 90 ? 16.076 9.977 1.411 1.00 95.38 90 GLU A C 1
ATOM 720 O O . GLU A 1 90 ? 16.817 9.306 2.128 1.00 95.38 90 GLU A O 1
ATOM 725 N N . ASN A 1 91 ? 15.822 9.631 0.146 1.00 93.38 91 ASN A N 1
ATOM 726 C CA . ASN A 1 91 ? 16.437 8.470 -0.470 1.00 93.38 91 ASN A CA 1
ATOM 727 C C . ASN A 1 91 ? 17.827 8.824 -1.009 1.00 93.38 91 ASN A C 1
ATOM 729 O O . ASN A 1 91 ? 17.961 9.551 -1.991 1.00 93.38 91 ASN A O 1
ATOM 733 N N . GLU A 1 92 ? 18.862 8.245 -0.403 1.00 94.31 92 GLU A N 1
ATOM 734 C CA . GLU A 1 92 ? 20.266 8.436 -0.792 1.00 94.31 92 GLU A CA 1
ATOM 735 C C . GLU A 1 92 ? 20.551 8.037 -2.251 1.00 94.31 92 GLU A C 1
ATOM 737 O O . GLU A 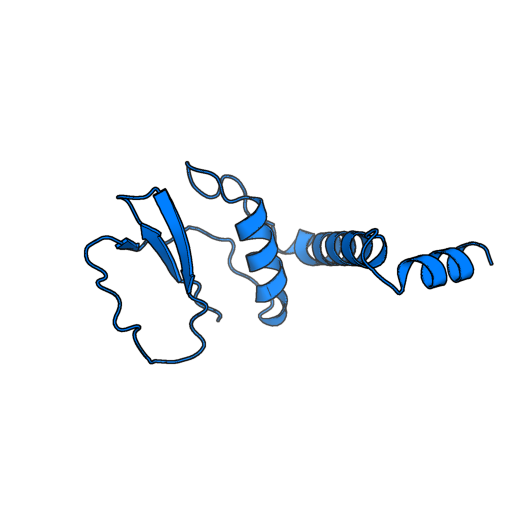1 92 ? 21.486 8.540 -2.870 1.00 94.31 92 GLU A O 1
ATOM 742 N N . VAL A 1 93 ? 19.736 7.146 -2.824 1.00 91.81 93 VAL A N 1
ATOM 743 C CA . VAL A 1 93 ? 19.906 6.629 -4.190 1.00 91.81 93 VAL A CA 1
ATOM 744 C C . VAL A 1 93 ? 19.212 7.518 -5.233 1.00 91.81 93 VAL A C 1
ATOM 746 O O . VAL A 1 93 ? 19.415 7.323 -6.432 1.00 91.81 93 VAL A O 1
ATOM 749 N N . ARG A 1 94 ? 18.417 8.513 -4.814 1.00 92.75 94 ARG A N 1
ATOM 750 C CA . ARG A 1 94 ? 17.629 9.375 -5.711 1.00 92.75 94 ARG A CA 1
ATOM 751 C C . ARG A 1 94 ? 18.478 10.049 -6.791 1.00 92.75 94 ARG A C 1
ATOM 753 O O . ARG A 1 94 ? 18.103 10.025 -7.960 1.00 92.75 94 ARG A O 1
ATOM 760 N N . GLU A 1 95 ? 19.623 10.615 -6.414 1.00 90.81 95 GLU A N 1
ATOM 761 C CA . GLU A 1 95 ? 20.511 11.309 -7.357 1.00 90.81 95 GLU A CA 1
ATOM 762 C C . GLU A 1 95 ? 21.091 10.352 -8.405 1.00 90.81 95 GLU A C 1
ATOM 764 O O . GLU A 1 95 ? 21.141 10.687 -9.586 1.00 90.81 95 GLU A O 1
ATOM 769 N N . ASN A 1 96 ? 21.425 9.118 -8.015 1.00 91.88 96 ASN A N 1
ATOM 770 C CA . ASN A 1 96 ? 21.908 8.100 -8.953 1.00 91.88 96 ASN A CA 1
ATOM 771 C C . ASN A 1 96 ? 20.853 7.764 -10.014 1.00 91.88 96 ASN A C 1
ATOM 773 O O . ASN A 1 96 ? 21.195 7.521 -11.167 1.00 91.88 96 ASN A O 1
ATOM 777 N N . VAL A 1 97 ? 19.570 7.764 -9.640 1.00 87.50 97 VAL A N 1
ATOM 778 C CA . VAL A 1 97 ? 18.472 7.482 -10.574 1.00 87.50 97 VAL A CA 1
ATOM 779 C C . VAL A 1 97 ? 18.308 8.602 -11.599 1.00 87.50 97 VAL A C 1
ATOM 781 O O . VAL A 1 97 ? 18.151 8.298 -12.779 1.00 87.50 97 VAL A O 1
ATOM 784 N N . TYR A 1 98 ? 18.422 9.873 -11.196 1.00 86.12 98 TYR A N 1
ATOM 785 C CA . TYR 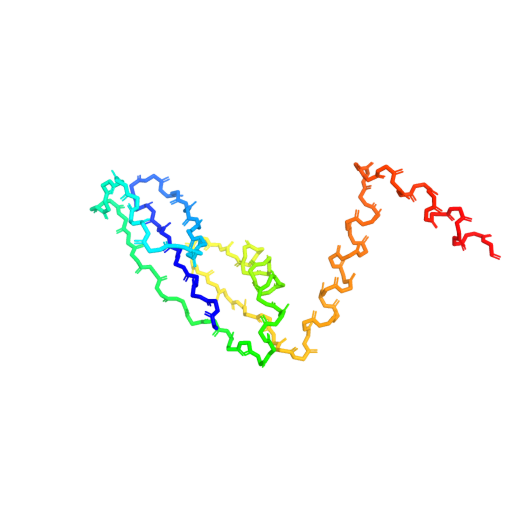A 1 98 ? 18.426 10.986 -12.155 1.00 86.12 98 TYR A CA 1
ATOM 786 C C . TYR A 1 98 ? 19.584 10.881 -13.152 1.00 86.12 98 TYR A C 1
ATOM 788 O O . TYR A 1 98 ? 19.367 11.016 -14.352 1.00 86.12 98 TYR A O 1
ATOM 796 N N . GLN A 1 99 ? 20.789 10.556 -12.674 1.00 83.88 99 GLN A N 1
ATOM 797 C CA . GLN A 1 99 ? 21.968 10.411 -13.537 1.00 83.88 99 GLN A CA 1
ATOM 798 C C . GLN A 1 99 ? 21.828 9.284 -14.573 1.00 83.88 99 GLN A C 1
ATOM 800 O O . GLN A 1 99 ? 22.386 9.383 -15.661 1.00 83.88 99 GLN A O 1
ATOM 805 N N . VAL A 1 100 ? 21.098 8.213 -14.250 1.00 87.38 100 VAL A N 1
ATOM 806 C CA . VAL A 1 100 ? 20.820 7.112 -15.189 1.00 87.38 100 VAL A CA 1
ATOM 807 C C . VAL A 1 100 ? 19.718 7.479 -16.190 1.00 87.38 100 VAL A C 1
ATOM 809 O O . VAL A 1 100 ? 19.722 6.962 -17.300 1.00 87.38 100 VAL A O 1
ATOM 812 N N . TRP A 1 101 ? 18.773 8.348 -15.823 1.00 75.00 101 TRP A N 1
ATOM 813 C CA . TRP A 1 101 ? 17.684 8.775 -16.713 1.00 75.00 101 TRP A CA 1
ATOM 814 C C . TRP A 1 101 ? 18.070 9.857 -17.722 1.00 75.00 101 TRP A C 1
ATOM 816 O O . TRP A 1 101 ? 17.427 9.939 -18.765 1.00 75.00 101 TRP A O 1
ATOM 826 N N . ASP A 1 102 ? 19.093 10.661 -17.434 1.00 70.00 102 ASP A N 1
ATOM 827 C CA . ASP A 1 102 ? 19.599 11.692 -18.351 1.00 70.00 102 ASP A CA 1
ATOM 828 C C . ASP A 1 102 ? 20.568 11.140 -19.432 1.00 70.00 102 ASP A C 1
ATOM 830 O O . ASP A 1 102 ? 21.099 11.917 -20.230 1.00 70.00 102 ASP A O 1
ATOM 834 N N . GLN A 1 103 ? 20.804 9.818 -19.474 1.00 56.62 103 GLN A N 1
ATOM 835 C CA . GLN A 1 103 ? 21.598 9.107 -20.496 1.00 56.62 103 GLN A CA 1
ATOM 836 C C . GLN A 1 103 ? 20.726 8.530 -21.615 1.00 56.62 103 GLN A C 1
ATOM 838 O O . GLN A 1 103 ? 21.173 8.602 -22.784 1.00 56.62 103 GLN A O 1
#

pLDDT: mean 73.16, std 15.34, range [39.06, 95.38]

Foldseek 3Di:
DFDWWWWAQPPPRDIDTDRPPDPDDDPDDCPRTDTDDDDADDAPDPVLVVQQVVVLVVQDDPVHRPDGDDNVCSVVSVVVVVVCQLCDPPHPCVVVVVVVVVD

Organism: Vitis rotundifolia (NCBI:txid103349)

Secondary structure (DSSP, 8-state):
---EEEEEETTTTEEEEEE--SS---SS-GGGEEEE----PPPSSGGGHHHHHHHHHHHEETTEES-PPPGGGHHHHHHHHHHHHHTSTT-TTHHHHHHHHT-

InterPro domains:
  IPR003653 Ulp1 protease family, C-terminal catalytic domain [PF02902] (23-82)
  IPR038765 Papain-like cysteine peptidase superfamily [SSF54001] (25-87)

Sequence (103 aa):
MCIFIILYCVKVNVLSTVIGIQEKRPSVDMTEFEFVVLEVVQQLNPTDCDIFVIKFMQLWSNGGLSRAIANDKVIKYREKILTQLIMSLENEVRENVYQVWDQ

Radius of gyration: 17.63 Å; chains: 1; bounding box: 37×31×49 Å